Protein AF-A0A958AZB1-F1 (afdb_monomer)

Structure (mmCIF, N/CA/C/O backbone):
data_AF-A0A958AZB1-F1
#
_entry.id   AF-A0A958AZB1-F1
#
loop_
_atom_site.group_PDB
_atom_site.id
_atom_site.type_symbol
_atom_site.label_atom_id
_atom_site.label_alt_id
_atom_site.label_comp_id
_atom_site.label_asym_id
_atom_site.label_entity_id
_atom_site.label_seq_id
_atom_site.pdbx_PDB_ins_code
_atom_site.Cartn_x
_atom_site.Cartn_y
_atom_site.Cartn_z
_atom_site.occupancy
_atom_site.B_iso_or_equiv
_atom_site.auth_seq_id
_atom_site.auth_comp_id
_atom_site.auth_asym_id
_atom_site.auth_atom_id
_atom_site.pdbx_PDB_model_num
ATOM 1 N N . MET A 1 1 ? -36.512 -8.893 1.015 1.00 51.41 1 MET A N 1
ATOM 2 C CA . MET A 1 1 ? -35.127 -8.370 1.129 1.00 51.41 1 MET A CA 1
ATOM 3 C C . MET A 1 1 ? -34.171 -9.367 0.484 1.00 51.41 1 MET A C 1
ATOM 5 O O . MET A 1 1 ? -33.952 -10.432 1.042 1.00 51.41 1 MET A O 1
ATOM 9 N N . THR A 1 2 ? -33.677 -9.065 -0.714 1.00 59.00 2 THR A N 1
ATOM 10 C CA . THR A 1 2 ? -32.841 -9.941 -1.555 1.00 59.00 2 THR A CA 1
ATOM 11 C C . THR A 1 2 ? -31.419 -10.105 -1.005 1.00 59.00 2 THR A C 1
ATOM 13 O O . THR A 1 2 ? -30.861 -9.172 -0.433 1.00 59.00 2 THR A O 1
ATOM 16 N N . TYR A 1 3 ? -30.804 -11.278 -1.207 1.00 58.19 3 TYR A N 1
ATOM 17 C CA . TYR A 1 3 ? -29.422 -11.598 -0.796 1.00 58.19 3 TYR A CA 1
ATOM 18 C C . TYR A 1 3 ? -28.394 -10.527 -1.208 1.00 58.19 3 TYR A C 1
ATOM 20 O O . TYR A 1 3 ? -27.461 -10.231 -0.458 1.00 58.19 3 TYR A O 1
ATOM 28 N N . LEU A 1 4 ? -28.624 -9.886 -2.356 1.00 56.06 4 LEU A N 1
ATOM 29 C CA . LEU A 1 4 ? -27.813 -8.788 -2.876 1.00 56.06 4 LEU A CA 1
ATOM 30 C C . LEU A 1 4 ? -27.717 -7.591 -1.918 1.00 56.06 4 LEU A C 1
ATOM 32 O O . LEU A 1 4 ? -26.643 -7.013 -1.782 1.00 56.06 4 LEU A O 1
ATOM 36 N N . SER A 1 5 ? -28.792 -7.240 -1.202 1.00 57.19 5 SER A N 1
ATOM 37 C CA . SER A 1 5 ? -28.774 -6.079 -0.301 1.00 57.19 5 SER A CA 1
ATOM 38 C C . SER A 1 5 ? -27.977 -6.337 0.978 1.00 57.19 5 SER A C 1
ATOM 40 O O . SER A 1 5 ? -27.375 -5.412 1.523 1.00 57.19 5 SER A O 1
ATOM 42 N N . ARG A 1 6 ? -27.906 -7.596 1.439 1.00 57.47 6 ARG A N 1
ATOM 43 C CA . ARG A 1 6 ? -27.047 -7.998 2.566 1.00 57.47 6 ARG A CA 1
ATOM 44 C C . ARG A 1 6 ? -25.575 -8.021 2.170 1.00 57.47 6 ARG A C 1
ATOM 46 O O . ARG A 1 6 ? -24.742 -7.591 2.960 1.00 57.47 6 ARG A O 1
ATOM 53 N N . PHE A 1 7 ? -25.266 -8.481 0.958 1.00 61.78 7 PHE A N 1
ATOM 54 C CA . PHE A 1 7 ? -23.907 -8.458 0.417 1.00 61.78 7 PHE A CA 1
ATOM 55 C C . PHE A 1 7 ? -23.400 -7.019 0.250 1.00 61.78 7 PHE A C 1
ATOM 57 O O . PHE A 1 7 ? -22.346 -6.675 0.778 1.00 61.78 7 PHE A O 1
ATOM 64 N N . TRP A 1 8 ? -24.217 -6.140 -0.338 1.00 55.53 8 TRP A N 1
ATOM 65 C CA . TRP A 1 8 ? -23.916 -4.710 -0.458 1.00 55.53 8 TRP A CA 1
ATOM 66 C C . TRP A 1 8 ? -23.789 -3.997 0.892 1.00 55.53 8 TRP A C 1
ATOM 68 O O . TRP A 1 8 ? -22.903 -3.164 1.056 1.00 55.53 8 TRP A O 1
ATOM 78 N N . ARG A 1 9 ? -24.605 -4.343 1.899 1.00 57.25 9 ARG A N 1
ATOM 79 C CA . ARG A 1 9 ? -24.427 -3.821 3.269 1.00 57.25 9 ARG A CA 1
ATOM 80 C C . ARG A 1 9 ? -23.141 -4.299 3.938 1.00 57.25 9 ARG A C 1
ATOM 82 O O . ARG A 1 9 ? -22.645 -3.598 4.808 1.00 57.25 9 ARG A O 1
ATOM 89 N N . ARG A 1 10 ? -22.620 -5.468 3.557 1.00 57.34 10 ARG A N 1
ATOM 90 C CA . ARG A 1 10 ? -21.339 -5.990 4.053 1.00 57.34 10 ARG A CA 1
ATOM 91 C C . ARG A 1 10 ? -20.153 -5.280 3.403 1.00 57.34 10 ARG A C 1
ATOM 93 O O . ARG A 1 10 ? -19.171 -5.040 4.084 1.00 57.34 10 ARG A O 1
ATOM 100 N N . ILE A 1 11 ? -20.287 -4.923 2.123 1.00 54.47 11 ILE A N 1
ATOM 101 C CA . ILE A 1 11 ? -19.296 -4.132 1.378 1.00 54.47 11 ILE A CA 1
ATOM 102 C C . ILE A 1 11 ? -19.334 -2.656 1.775 1.00 54.47 11 ILE A C 1
ATOM 104 O O . ILE A 1 11 ? -18.343 -1.952 1.601 1.00 54.47 11 ILE A O 1
ATOM 108 N N . ARG A 1 12 ? -20.457 -2.177 2.327 1.00 51.78 12 ARG A N 1
ATOM 109 C CA . ARG A 1 12 ? -20.565 -0.812 2.836 1.00 51.78 12 ARG A CA 1
ATOM 110 C C . ARG A 1 12 ? -19.575 -0.622 3.984 1.00 51.78 12 ARG A C 1
ATOM 112 O O . ARG A 1 12 ? -19.786 -1.069 5.111 1.00 51.78 12 ARG A O 1
ATOM 119 N N . VAL A 1 13 ? -18.474 0.025 3.646 1.00 55.53 13 VAL A N 1
ATOM 120 C CA . VAL A 1 13 ? -17.410 0.400 4.560 1.00 55.53 13 VAL A CA 1
ATOM 121 C C . VAL A 1 13 ? -17.994 1.339 5.620 1.00 55.53 13 VAL A C 1
ATOM 123 O O . VAL A 1 13 ? -18.825 2.190 5.304 1.00 55.53 13 VAL A O 1
ATOM 126 N N . LYS A 1 14 ? -17.618 1.159 6.894 1.00 59.50 14 LYS A N 1
ATOM 127 C CA . LYS A 1 14 ? -18.010 2.102 7.956 1.00 59.50 14 LYS A CA 1
ATOM 128 C C . LYS A 1 14 ? -17.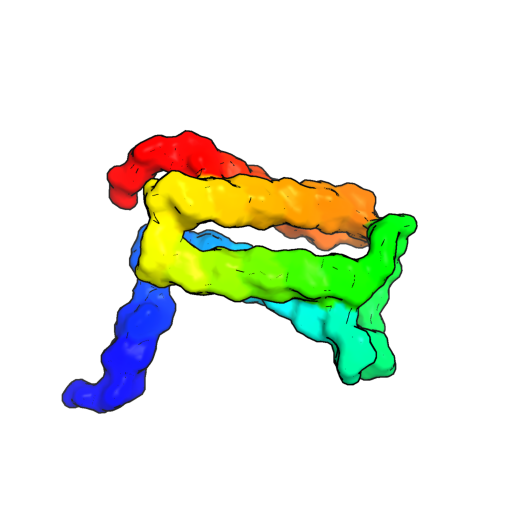495 3.501 7.603 1.00 59.50 14 LYS A C 1
ATOM 130 O O . LYS A 1 14 ? -16.400 3.612 7.051 1.00 59.50 14 LYS A O 1
ATOM 135 N N . GLU A 1 15 ? -18.250 4.545 7.944 1.00 60.16 15 GLU A N 1
ATOM 136 C CA . GLU A 1 15 ? -17.858 5.937 7.685 1.00 60.16 15 GLU A CA 1
ATOM 137 C C . GLU A 1 15 ? -16.392 6.192 8.104 1.00 60.16 15 GLU A C 1
ATOM 139 O O . GLU A 1 15 ? -15.910 5.742 9.153 1.00 60.16 15 GLU A O 1
ATOM 144 N N . GLY A 1 16 ? -15.627 6.809 7.200 1.00 64.06 16 GLY A N 1
ATOM 145 C CA . GLY A 1 16 ? -14.195 7.080 7.370 1.00 64.06 16 GLY A CA 1
ATOM 146 C C . GLY A 1 16 ? -13.229 5.931 7.043 1.00 64.06 16 GLY A C 1
ATOM 147 O O . GLY A 1 16 ? -12.024 6.137 7.124 1.00 64.06 16 GLY A O 1
ATOM 148 N N . ALA A 1 17 ? -13.690 4.726 6.681 1.00 74.56 17 ALA A N 1
ATOM 149 C CA . ALA A 1 17 ? -12.804 3.660 6.176 1.00 74.56 17 ALA A CA 1
ATOM 150 C C . ALA A 1 17 ? -12.711 3.629 4.631 1.00 74.56 17 ALA A C 1
ATOM 152 O O . ALA A 1 17 ? -11.944 2.850 4.063 1.00 74.56 17 ALA A O 1
ATOM 153 N N . GLU A 1 18 ? -13.433 4.522 3.948 1.00 81.12 18 GLU A N 1
ATOM 154 C CA . GLU A 1 18 ? -13.383 4.718 2.492 1.00 81.12 18 GLU A CA 1
ATOM 155 C C . GLU A 1 18 ? -11.964 5.030 2.003 1.00 81.12 18 GLU A C 1
ATOM 157 O O . GLU A 1 18 ? -11.543 4.498 0.979 1.00 81.12 18 GLU A O 1
ATOM 162 N N . LEU A 1 19 ? -11.192 5.795 2.786 1.00 82.62 19 LEU A N 1
ATOM 163 C CA . LEU A 1 19 ? -9.789 6.092 2.495 1.00 82.62 19 LEU A CA 1
ATOM 164 C C . LEU A 1 19 ? -8.935 4.815 2.432 1.00 82.62 19 LEU A C 1
ATOM 166 O O . LEU A 1 19 ? -8.159 4.647 1.495 1.00 82.62 19 LEU A O 1
ATOM 170 N N . ARG A 1 20 ? -9.107 3.881 3.379 1.00 84.94 20 ARG A N 1
ATOM 171 C CA . ARG A 1 20 ? -8.389 2.595 3.352 1.00 84.94 20 ARG A CA 1
ATOM 172 C C . ARG A 1 20 ? -8.813 1.722 2.195 1.00 84.94 20 ARG A C 1
ATOM 174 O O . ARG A 1 20 ? -7.975 1.032 1.630 1.00 84.94 20 ARG A O 1
ATOM 181 N N . LEU A 1 21 ? -10.102 1.718 1.866 1.00 86.25 21 LEU A N 1
ATOM 182 C CA . LEU A 1 21 ? -10.586 0.962 0.719 1.00 86.25 21 LEU A CA 1
ATOM 183 C C . LEU A 1 21 ? -9.998 1.528 -0.581 1.00 86.25 21 LEU A C 1
ATOM 185 O O . LEU A 1 21 ? -9.500 0.762 -1.400 1.00 86.25 21 LEU A O 1
ATOM 189 N N . LEU A 1 22 ? -9.983 2.853 -0.739 1.00 88.31 22 LEU A N 1
ATOM 190 C CA . LEU A 1 22 ? -9.367 3.515 -1.885 1.00 88.31 22 LEU A CA 1
ATOM 191 C C . LEU A 1 22 ? -7.861 3.231 -1.957 1.00 88.31 22 LEU A C 1
ATOM 193 O O . LEU A 1 22 ? -7.374 2.810 -3.003 1.00 88.31 22 LEU A O 1
ATOM 197 N N . ALA A 1 23 ? -7.141 3.387 -0.843 1.00 87.56 23 ALA A N 1
ATOM 198 C CA . ALA A 1 23 ? -5.713 3.090 -0.760 1.00 87.56 23 ALA A CA 1
ATOM 199 C C . ALA A 1 23 ? -5.420 1.619 -1.092 1.00 87.56 23 ALA A C 1
ATOM 201 O O . ALA A 1 23 ? -4.524 1.342 -1.884 1.00 87.56 23 ALA A O 1
ATOM 202 N N . ALA A 1 24 ? -6.214 0.678 -0.570 1.00 89.62 24 ALA A N 1
ATOM 203 C CA . ALA A 1 24 ? -6.096 -0.744 -0.883 1.00 89.62 24 ALA A CA 1
ATOM 204 C C . ALA A 1 24 ? -6.333 -1.028 -2.372 1.00 89.62 24 ALA A C 1
ATOM 206 O O . ALA A 1 24 ? -5.563 -1.764 -2.985 1.00 89.62 24 ALA A O 1
ATOM 207 N N . MET A 1 25 ? -7.368 -0.433 -2.974 1.00 89.38 25 MET A N 1
ATOM 208 C CA . MET A 1 25 ? -7.650 -0.600 -4.404 1.00 89.38 25 MET A CA 1
ATOM 209 C C . MET A 1 25 ? -6.529 -0.041 -5.274 1.00 89.38 25 MET A C 1
ATOM 211 O O . MET A 1 25 ? -6.157 -0.679 -6.254 1.00 89.38 25 MET A O 1
ATOM 215 N N . ILE A 1 26 ? -5.962 1.107 -4.905 1.00 89.00 26 ILE A N 1
ATOM 216 C CA . ILE A 1 26 ? -4.821 1.689 -5.615 1.00 89.00 26 ILE A CA 1
ATOM 217 C C . ILE A 1 26 ? -3.588 0.816 -5.438 1.00 89.00 26 ILE A C 1
ATOM 219 O O . ILE A 1 26 ? -2.893 0.537 -6.406 1.00 89.00 26 ILE A O 1
ATOM 223 N N . MET A 1 27 ? -3.337 0.303 -4.236 1.00 89.62 27 MET A N 1
ATOM 224 C CA . MET A 1 27 ? -2.220 -0.608 -4.035 1.00 89.62 27 MET A CA 1
ATOM 225 C C . MET A 1 27 ? -2.349 -1.870 -4.893 1.00 89.62 27 MET A C 1
ATOM 227 O O . MET A 1 27 ? -1.383 -2.297 -5.522 1.00 89.62 27 MET A O 1
ATOM 231 N N . LEU A 1 28 ? -3.553 -2.430 -4.991 1.00 89.19 28 LEU A N 1
ATOM 232 C CA . LEU A 1 28 ? -3.825 -3.579 -5.849 1.00 89.19 28 LEU A CA 1
ATOM 233 C C . LEU A 1 28 ? -3.719 -3.222 -7.337 1.00 89.19 28 LEU A C 1
ATOM 235 O O . LEU A 1 28 ? -3.128 -3.992 -8.086 1.00 89.19 28 LEU A O 1
ATOM 239 N N . SER A 1 29 ? -4.206 -2.061 -7.779 1.00 85.94 29 SER A N 1
ATOM 240 C CA . SER A 1 29 ? -4.079 -1.636 -9.183 1.00 85.94 29 SER A CA 1
ATOM 241 C C . SER A 1 29 ? -2.631 -1.345 -9.584 1.00 85.94 29 SER A C 1
ATOM 243 O O . SER A 1 29 ? -2.266 -1.499 -10.743 1.00 85.94 29 SER A O 1
ATOM 245 N N . VAL A 1 30 ? -1.793 -0.976 -8.620 1.00 83.88 30 VAL A N 1
ATOM 246 C CA . VAL A 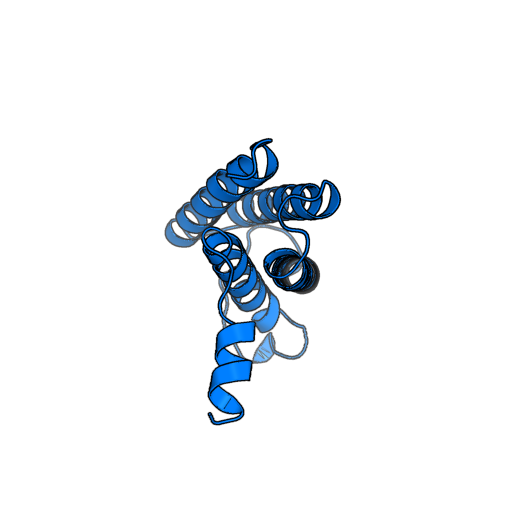1 30 ? -0.354 -0.739 -8.769 1.00 83.88 30 VAL A CA 1
ATOM 247 C C . VAL A 1 30 ? 0.432 -2.060 -8.721 1.00 83.88 30 VAL A C 1
ATOM 249 O O . VAL A 1 30 ? 1.430 -2.213 -9.429 1.00 83.88 30 VAL A O 1
ATOM 252 N N . GLY A 1 31 ? 0.004 -3.023 -7.903 1.00 83.81 31 GLY A N 1
ATOM 253 C CA . GLY A 1 31 ? 0.690 -4.300 -7.705 1.00 83.81 31 GLY A CA 1
ATOM 254 C C . GLY A 1 31 ? 0.320 -5.388 -8.718 1.00 83.81 31 GLY A C 1
ATOM 255 O O . GLY A 1 31 ? 1.208 -6.057 -9.239 1.00 83.81 31 GLY A O 1
ATOM 256 N N . VAL A 1 32 ? -0.968 -5.553 -9.039 1.00 85.38 32 VAL A N 1
ATOM 257 C CA . VAL A 1 32 ? -1.477 -6.627 -9.917 1.00 85.38 32 VAL A CA 1
ATOM 258 C C . VAL A 1 32 ? -0.842 -6.606 -11.312 1.00 85.38 32 VAL A C 1
ATOM 260 O O . VAL A 1 32 ? -0.366 -7.657 -11.739 1.00 85.38 32 VAL A O 1
ATOM 263 N N . PRO A 1 33 ? -0.737 -5.463 -12.017 1.00 79.94 33 PRO A N 1
ATOM 264 C CA . PRO A 1 33 ? -0.121 -5.436 -13.345 1.00 79.94 33 PRO A CA 1
ATOM 265 C C . PRO A 1 33 ? 1.363 -5.814 -13.335 1.00 79.94 33 PRO A C 1
ATOM 267 O O . PRO A 1 33 ? 1.885 -6.265 -14.345 1.00 79.94 33 PRO A O 1
ATOM 270 N N . ARG A 1 34 ? 2.044 -5.653 -12.193 1.00 78.06 34 ARG A N 1
ATOM 271 C CA . ARG A 1 34 ? 3.477 -5.942 -12.039 1.00 78.06 34 ARG A CA 1
ATOM 272 C C . ARG A 1 34 ? 3.768 -7.396 -11.654 1.00 78.06 34 ARG A C 1
ATOM 274 O O . ARG A 1 34 ? 4.930 -7.751 -11.452 1.00 78.06 34 ARG A O 1
ATOM 281 N N . LEU A 1 35 ? 2.737 -8.238 -11.534 1.00 81.00 35 LEU A N 1
ATOM 282 C CA . LEU A 1 35 ? 2.907 -9.673 -11.318 1.00 81.00 35 LEU A CA 1
ATOM 283 C C . LEU A 1 35 ? 3.604 -10.326 -12.518 1.00 81.00 35 LEU A C 1
ATOM 285 O O . LEU A 1 35 ? 3.303 -9.974 -13.660 1.00 81.00 35 LEU A O 1
ATOM 289 N N . PRO A 1 36 ? 4.452 -11.346 -12.289 1.00 73.62 36 PRO A N 1
ATOM 290 C CA . PRO A 1 36 ? 5.239 -11.984 -13.347 1.00 73.62 36 PRO A CA 1
ATOM 291 C C . PRO A 1 36 ? 4.381 -12.598 -14.464 1.00 73.62 36 PRO A C 1
ATOM 293 O O . PRO A 1 36 ? 4.851 -12.736 -15.581 1.00 73.62 36 PRO A O 1
ATOM 296 N N . PHE A 1 37 ? 3.112 -12.915 -14.205 1.00 73.44 37 PHE A N 1
ATOM 297 C CA . PHE A 1 37 ? 2.201 -13.487 -15.205 1.00 73.44 37 PHE A CA 1
ATOM 298 C C . PHE A 1 37 ? 1.496 -12.442 -16.086 1.00 73.44 37 PHE A C 1
ATOM 300 O O . PHE A 1 37 ? 0.939 -12.795 -17.118 1.00 73.44 37 PHE A O 1
ATOM 307 N N . ILE A 1 38 ? 1.467 -11.173 -15.6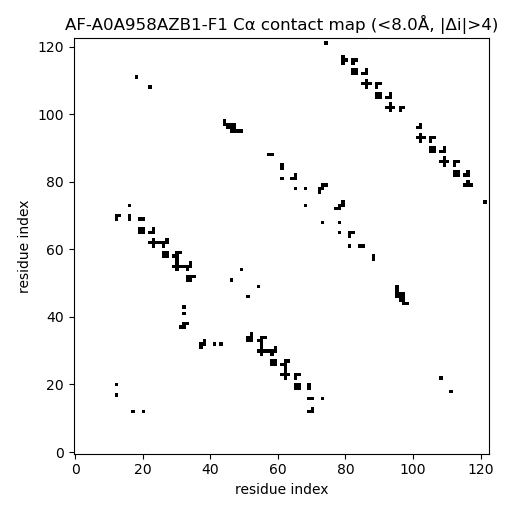59 1.00 69.06 38 ILE A N 1
ATOM 308 C CA . ILE A 1 38 ? 0.715 -10.081 -16.310 1.00 69.06 38 ILE A CA 1
ATOM 309 C C . ILE A 1 38 ? 1.674 -9.043 -16.905 1.00 69.06 38 ILE A C 1
ATOM 311 O O . ILE A 1 38 ? 1.303 -8.309 -17.824 1.00 69.06 38 ILE A O 1
ATOM 315 N N . HIS A 1 39 ? 2.924 -9.025 -16.434 1.00 64.25 39 HIS A N 1
ATOM 316 C CA . HIS A 1 39 ? 3.904 -8.007 -16.784 1.00 64.25 39 HIS A CA 1
ATOM 317 C C . HIS A 1 39 ? 4.232 -7.935 -18.289 1.00 64.25 39 HIS A C 1
ATOM 319 O O . HIS A 1 39 ? 4.567 -6.868 -18.789 1.00 64.25 39 HIS A O 1
ATOM 325 N N . ASP A 1 40 ? 4.060 -9.034 -19.025 1.00 63.59 40 ASP A N 1
ATOM 326 C CA . ASP A 1 40 ? 4.288 -9.082 -20.474 1.00 63.59 40 ASP A CA 1
ATOM 327 C C . ASP A 1 40 ? 3.130 -8.477 -21.289 1.00 63.59 40 ASP A C 1
ATOM 329 O O . ASP A 1 40 ? 3.279 -8.183 -22.473 1.00 63.59 40 ASP A O 1
ATOM 333 N N . THR A 1 41 ? 1.959 -8.289 -20.670 1.00 64.62 41 THR A N 1
ATOM 334 C CA . THR A 1 41 ? 0.720 -7.890 -21.366 1.00 64.62 41 THR A CA 1
ATOM 335 C C . THR A 1 41 ? 0.331 -6.428 -21.162 1.00 64.62 41 THR A C 1
ATOM 337 O O . THR A 1 41 ? -0.473 -5.897 -21.927 1.00 64.62 41 THR A O 1
ATOM 340 N N . VAL A 1 42 ? 0.893 -5.754 -20.154 1.00 66.75 42 VAL A N 1
ATOM 341 C CA . VAL A 1 42 ? 0.543 -4.372 -19.802 1.00 66.75 42 VAL A CA 1
ATOM 342 C C . VAL A 1 42 ? 1.812 -3.528 -19.759 1.00 66.75 42 VAL A C 1
ATOM 344 O O . VAL A 1 42 ? 2.758 -3.867 -19.065 1.00 66.75 42 VAL A O 1
ATOM 347 N N . LEU A 1 43 ? 1.842 -2.405 -20.480 1.00 63.06 43 LEU A N 1
ATOM 348 C CA . LEU A 1 43 ? 2.930 -1.429 -20.370 1.00 63.06 43 LEU A CA 1
ATOM 349 C C . LEU A 1 43 ? 2.736 -0.572 -19.113 1.00 63.06 43 LEU A C 1
ATOM 351 O O . LEU A 1 43 ? 1.699 0.070 -18.947 1.00 63.06 43 LEU A O 1
ATOM 355 N N . PHE A 1 44 ? 3.744 -0.519 -18.244 1.00 66.44 44 PHE A N 1
ATOM 356 C CA . PHE A 1 44 ? 3.751 0.325 -17.044 1.00 66.44 44 PHE A CA 1
ATOM 357 C C . PHE A 1 44 ? 4.975 1.235 -17.009 1.00 66.44 44 PHE A C 1
ATOM 359 O O . PHE A 1 44 ? 6.014 0.952 -17.607 1.00 66.44 44 PHE A O 1
ATOM 366 N N . SER A 1 45 ? 4.833 2.354 -16.297 1.00 67.88 45 SER A N 1
ATOM 367 C CA . SER A 1 45 ? 5.893 3.346 -16.162 1.00 67.88 45 SER A CA 1
ATOM 368 C C . SER A 1 45 ? 7.151 2.731 -15.552 1.00 67.88 45 SER A C 1
ATOM 370 O O . SER A 1 45 ? 7.101 2.032 -14.534 1.00 67.88 45 SER A O 1
ATOM 372 N N . ALA A 1 46 ? 8.292 3.027 -16.175 1.00 67.19 46 ALA A N 1
ATOM 373 C CA . ALA A 1 46 ? 9.589 2.634 -15.654 1.00 67.19 46 ALA A CA 1
ATOM 374 C C . ALA A 1 46 ? 9.805 3.272 -14.273 1.00 67.19 46 ALA A C 1
ATOM 376 O O . ALA A 1 46 ? 9.665 4.489 -14.101 1.00 67.19 46 ALA A O 1
ATOM 377 N N . GLN A 1 47 ? 10.135 2.436 -13.290 1.00 73.31 47 GLN A N 1
ATOM 378 C CA . GLN A 1 47 ? 10.560 2.871 -11.963 1.00 73.31 47 GLN A CA 1
ATOM 379 C C . GLN A 1 47 ? 12.060 3.158 -11.983 1.00 73.31 47 GLN A C 1
ATOM 381 O O . GLN A 1 47 ? 12.817 2.474 -12.669 1.00 73.31 47 GLN A O 1
ATOM 386 N N . LYS A 1 48 ? 12.498 4.158 -11.211 1.00 75.19 48 LYS A N 1
ATOM 387 C CA . LYS A 1 48 ? 13.922 4.519 -11.129 1.00 75.19 48 LYS A CA 1
ATOM 388 C C . LYS A 1 48 ? 14.770 3.403 -10.511 1.00 75.19 48 LYS A C 1
ATOM 390 O O . LYS A 1 48 ? 15.907 3.214 -10.924 1.00 75.19 48 LYS A O 1
ATOM 395 N N . PHE A 1 49 ? 14.222 2.679 -9.529 1.00 77.69 49 PHE A N 1
ATOM 396 C CA . PHE A 1 49 ? 14.930 1.646 -8.767 1.00 77.69 49 PHE A CA 1
ATOM 397 C C . PHE A 1 49 ? 13.979 0.531 -8.289 1.00 77.69 49 PHE A C 1
ATOM 399 O O . PHE A 1 49 ? 12.784 0.759 -8.081 1.00 77.69 49 PHE A O 1
ATOM 406 N N . GLY A 1 50 ? 14.534 -0.663 -8.052 1.00 71.94 50 GLY A N 1
ATOM 407 C CA . GLY A 1 50 ? 13.814 -1.847 -7.566 1.00 71.94 50 GLY A CA 1
ATOM 408 C C . GLY A 1 50 ? 13.251 -2.729 -8.685 1.00 71.94 50 GLY A C 1
ATOM 409 O O . GLY A 1 50 ? 12.866 -2.247 -9.746 1.00 71.94 50 GLY A O 1
ATOM 410 N N . GLN A 1 51 ? 13.214 -4.045 -8.453 1.00 81.00 51 GLN A N 1
ATOM 411 C CA . GLN A 1 51 ? 12.629 -4.980 -9.415 1.00 81.00 51 GLN A CA 1
ATOM 412 C C . GLN A 1 51 ? 11.094 -4.842 -9.420 1.00 81.00 51 GLN A C 1
ATOM 414 O O . GLN A 1 51 ? 10.493 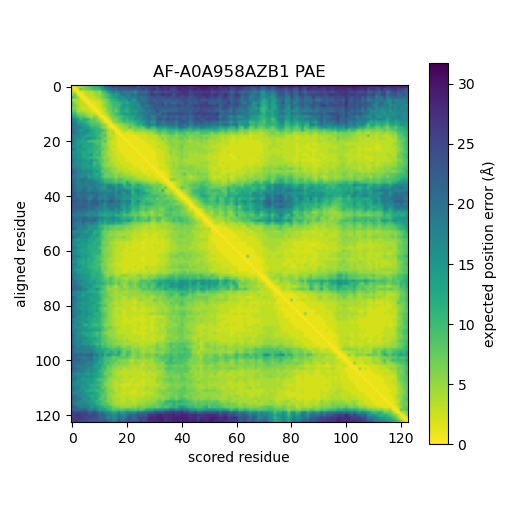-4.858 -8.341 1.00 81.00 51 GLN A O 1
ATOM 419 N N . PRO A 1 52 ? 10.431 -4.777 -10.592 1.00 78.81 52 PRO A N 1
ATOM 420 C CA . PRO A 1 52 ? 8.973 -4.621 -10.682 1.00 78.81 52 PRO A CA 1
ATOM 421 C C . PRO A 1 52 ? 8.193 -5.680 -9.892 1.00 78.81 52 PRO A C 1
ATOM 423 O O . PRO A 1 52 ? 7.180 -5.379 -9.264 1.00 78.81 52 PRO A O 1
ATOM 426 N N . GLN A 1 53 ? 8.712 -6.908 -9.863 1.00 83.12 53 GLN A N 1
ATOM 427 C CA . GLN A 1 53 ? 8.112 -8.042 -9.159 1.00 83.12 53 GLN A CA 1
ATOM 428 C C . GLN A 1 53 ? 8.103 -7.836 -7.637 1.00 83.12 53 GLN A C 1
ATOM 430 O O . GLN A 1 53 ? 7.113 -8.140 -6.979 1.00 83.12 53 GLN A O 1
ATOM 435 N N . ALA A 1 54 ? 9.172 -7.265 -7.070 1.00 83.94 54 ALA A N 1
ATOM 436 C CA . ALA A 1 54 ? 9.236 -6.969 -5.640 1.00 83.94 54 ALA A CA 1
ATOM 437 C C . ALA A 1 54 ? 8.160 -5.948 -5.242 1.00 83.94 54 ALA A C 1
ATOM 439 O O . ALA A 1 54 ? 7.451 -6.138 -4.253 1.00 83.94 54 ALA A O 1
ATOM 440 N N . TRP A 1 55 ? 7.975 -4.911 -6.065 1.00 83.12 55 TRP A N 1
ATOM 441 C CA . TRP A 1 55 ? 6.898 -3.941 -5.883 1.00 83.12 55 TRP A CA 1
ATOM 442 C C . TRP A 1 55 ? 5.517 -4.587 -5.983 1.00 83.12 55 TRP A C 1
ATOM 444 O O . TRP A 1 55 ? 4.649 -4.260 -5.177 1.00 83.12 55 TRP A O 1
ATOM 454 N N . ALA A 1 56 ? 5.323 -5.532 -6.909 1.00 85.75 56 ALA A N 1
ATOM 455 C CA . ALA A 1 56 ? 4.072 -6.273 -7.051 1.00 85.75 56 ALA A CA 1
ATOM 456 C C . ALA A 1 56 ? 3.683 -6.985 -5.751 1.00 85.75 56 ALA A C 1
ATOM 458 O O . ALA A 1 56 ? 2.589 -6.771 -5.228 1.00 85.75 56 ALA A O 1
ATOM 459 N N . TYR A 1 57 ? 4.594 -7.786 -5.192 1.00 88.31 57 TYR A N 1
ATOM 460 C CA . TYR A 1 57 ? 4.315 -8.564 -3.986 1.00 88.31 57 TYR A CA 1
ATOM 461 C C . TYR A 1 57 ? 4.047 -7.681 -2.768 1.00 88.31 57 TYR A C 1
ATOM 463 O O . TYR A 1 57 ? 3.084 -7.928 -2.043 1.00 88.31 57 TYR A O 1
ATOM 471 N N . VAL A 1 58 ? 4.851 -6.631 -2.564 1.00 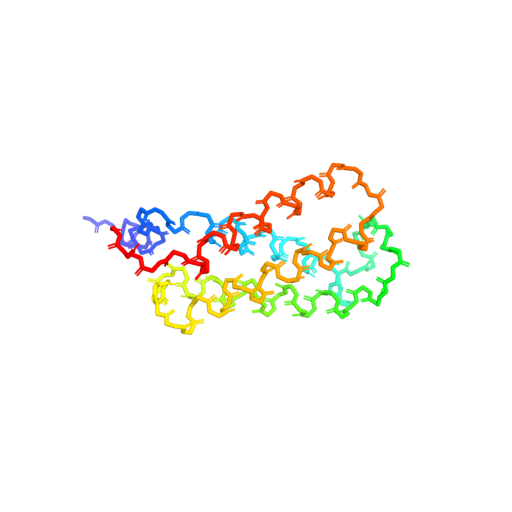89.56 58 VAL A N 1
ATOM 472 C CA . VAL A 1 58 ? 4.686 -5.712 -1.426 1.00 89.56 58 VAL A CA 1
ATOM 473 C C . VAL A 1 58 ? 3.338 -4.997 -1.497 1.00 89.56 58 VAL A C 1
ATOM 475 O O . VAL A 1 58 ? 2.594 -4.983 -0.516 1.00 89.56 58 VAL A O 1
ATOM 478 N N . PHE A 1 59 ? 2.990 -4.450 -2.662 1.00 89.31 59 PHE A N 1
ATOM 479 C CA . PHE A 1 59 ? 1.748 -3.703 -2.840 1.00 89.31 59 PHE A CA 1
ATOM 480 C C . PHE A 1 59 ? 0.508 -4.599 -2.798 1.00 89.31 59 PHE A C 1
ATOM 482 O O . PHE A 1 59 ? -0.508 -4.199 -2.235 1.00 89.31 59 PHE A O 1
ATOM 489 N N . ILE A 1 60 ? 0.584 -5.831 -3.308 1.00 90.81 60 ILE A N 1
ATOM 490 C CA . ILE A 1 60 ? -0.518 -6.791 -3.186 1.00 90.81 60 ILE A CA 1
ATOM 491 C C . ILE A 1 60 ? -0.711 -7.213 -1.729 1.00 90.81 60 ILE A C 1
ATOM 493 O O . ILE A 1 60 ? -1.836 -7.183 -1.232 1.00 90.81 60 ILE A O 1
ATOM 497 N N . ALA A 1 61 ? 0.366 -7.576 -1.027 1.00 91.31 61 ALA A N 1
ATOM 498 C CA . ALA A 1 61 ? 0.283 -8.011 0.364 1.00 91.31 61 ALA A CA 1
ATOM 499 C C . ALA A 1 61 ? -0.285 -6.907 1.269 1.00 91.31 61 ALA A C 1
ATOM 501 O O . ALA A 1 61 ? -1.218 -7.155 2.038 1.00 91.31 61 ALA A O 1
ATOM 502 N N . LEU A 1 62 ? 0.223 -5.676 1.141 1.00 90.94 62 LEU A N 1
ATOM 503 C CA . LEU A 1 62 ? -0.274 -4.531 1.905 1.00 90.94 62 LEU A CA 1
ATOM 504 C C . LEU A 1 62 ? -1.685 -4.120 1.486 1.00 90.94 62 LEU A C 1
ATOM 506 O O . LEU A 1 62 ? -2.510 -3.862 2.358 1.00 90.94 62 LEU A O 1
ATOM 510 N N . GLY A 1 63 ? -2.006 -4.144 0.190 1.00 89.19 63 GLY A N 1
ATOM 511 C CA . GLY A 1 63 ? -3.352 -3.869 -0.310 1.00 89.19 63 GLY A CA 1
ATOM 512 C C . GLY A 1 63 ? -4.391 -4.840 0.256 1.00 89.19 63 GLY A C 1
ATOM 513 O O . GLY A 1 63 ? -5.440 -4.413 0.737 1.00 89.19 63 GLY A O 1
ATOM 514 N N . LEU A 1 64 ? -4.082 -6.141 0.300 1.00 89.50 64 LEU A N 1
ATOM 515 C CA . LEU A 1 64 ? -4.950 -7.151 0.916 1.00 89.50 64 LEU A CA 1
ATOM 516 C C . LEU A 1 64 ? -5.082 -6.951 2.431 1.00 89.50 64 LEU A C 1
ATOM 518 O O . LEU A 1 64 ? -6.193 -6.994 2.961 1.00 89.50 64 LEU A O 1
ATOM 522 N N . LEU A 1 65 ? -3.980 -6.679 3.136 1.00 88.50 65 LEU A N 1
ATOM 523 C CA . LEU A 1 65 ? -4.003 -6.386 4.574 1.00 88.50 65 LEU A CA 1
ATOM 524 C C . LEU A 1 65 ? -4.810 -5.119 4.895 1.00 88.50 65 LEU A C 1
ATOM 526 O O . LEU A 1 65 ? -5.572 -5.095 5.867 1.00 88.50 65 LEU A O 1
ATOM 530 N N . MET A 1 66 ? -4.701 -4.075 4.073 1.00 86.94 66 MET A N 1
ATOM 531 C CA . MET A 1 66 ? -5.529 -2.877 4.188 1.00 86.94 66 MET A CA 1
ATOM 532 C C . MET A 1 66 ? -7.001 -3.188 3.948 1.00 86.94 66 MET A C 1
ATOM 534 O O . MET A 1 66 ? -7.840 -2.733 4.721 1.00 86.94 66 MET A O 1
ATOM 538 N N . LEU A 1 67 ? -7.323 -4.001 2.939 1.00 87.44 67 LEU A N 1
ATOM 539 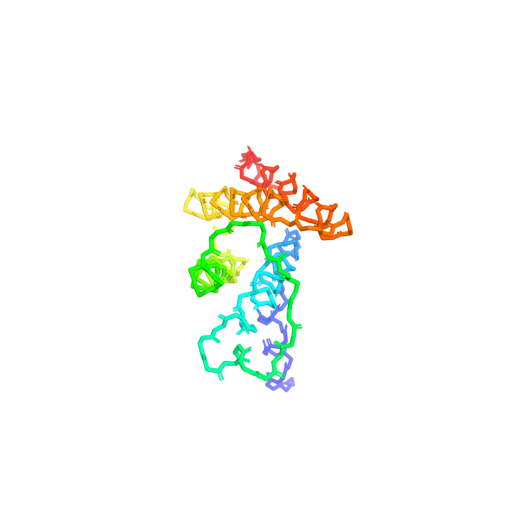C CA . LEU A 1 67 ? -8.698 -4.411 2.657 1.00 87.44 67 LEU A CA 1
ATOM 540 C C . LEU A 1 67 ? -9.314 -5.163 3.850 1.00 87.44 67 LEU A C 1
ATOM 542 O O . LEU A 1 67 ? -10.436 -4.869 4.262 1.00 87.44 67 LEU A O 1
ATOM 546 N N . ILE A 1 68 ? -8.552 -6.083 4.452 1.00 85.19 68 ILE A N 1
ATOM 547 C CA . ILE A 1 68 ? -8.971 -6.851 5.633 1.00 85.19 68 ILE A CA 1
ATOM 548 C C . ILE A 1 68 ? -9.186 -5.917 6.832 1.00 85.19 68 ILE A C 1
ATOM 550 O O . ILE A 1 68 ? -10.235 -5.956 7.483 1.00 85.19 68 ILE A O 1
ATOM 554 N N . THR A 1 69 ? -8.217 -5.042 7.115 1.00 83.19 69 THR A N 1
ATOM 555 C CA . THR A 1 69 ? -8.281 -4.141 8.279 1.00 83.19 69 THR A CA 1
ATOM 556 C C . THR A 1 69 ? -9.279 -2.996 8.122 1.00 83.19 69 THR A C 1
ATOM 558 O O . THR A 1 69 ? -9.768 -2.470 9.122 1.00 83.19 69 THR A O 1
ATOM 561 N N . CYS A 1 70 ? -9.631 -2.638 6.886 1.00 80.19 70 CYS A N 1
ATOM 562 C CA . CYS A 1 70 ? -10.674 -1.671 6.557 1.00 80.19 70 CYS A CA 1
ATOM 563 C C . CYS A 1 70 ? -12.045 -2.115 7.094 1.00 80.19 70 CYS A C 1
ATOM 565 O O . CYS A 1 70 ? -12.798 -1.305 7.635 1.00 80.19 70 CYS A O 1
ATOM 567 N N . TRP A 1 71 ? -12.349 -3.415 7.026 1.00 72.69 71 TRP A N 1
ATOM 568 C CA . TRP A 1 71 ? -13.642 -3.959 7.454 1.00 72.69 71 TRP A CA 1
ATOM 569 C C . TRP A 1 71 ? -13.683 -4.270 8.951 1.00 72.69 71 TRP A C 1
ATOM 571 O O . TRP A 1 71 ? -14.723 -4.118 9.599 1.00 72.69 71 TRP A O 1
ATOM 581 N N . ARG A 1 72 ? -12.558 -4.716 9.522 1.00 69.62 72 ARG A N 1
ATOM 582 C CA . ARG A 1 72 ? -12.466 -5.090 10.936 1.00 69.62 72 ARG A CA 1
ATOM 583 C C . ARG A 1 72 ? -11.079 -4.752 11.473 1.00 69.62 72 ARG A C 1
ATOM 585 O O . ARG A 1 72 ? -10.079 -5.254 10.982 1.00 69.62 72 ARG A O 1
ATOM 592 N N . GLY A 1 73 ? -11.023 -3.917 12.508 1.00 71.81 73 GLY A N 1
ATOM 593 C CA . GLY A 1 73 ? -9.766 -3.604 13.191 1.00 71.81 73 GLY A CA 1
ATOM 594 C C . GLY A 1 73 ? -9.043 -2.342 12.716 1.00 71.81 73 GLY A C 1
ATOM 595 O O . GLY A 1 73 ? -7.889 -2.160 13.091 1.00 71.81 73 GLY A O 1
ATOM 596 N N . ARG A 1 74 ? -9.704 -1.438 11.976 1.00 74.12 74 ARG A N 1
ATOM 597 C CA . ARG A 1 74 ? -9.138 -0.148 11.531 1.00 74.12 74 ARG A CA 1
ATOM 598 C C . ARG A 1 74 ? -8.378 0.604 12.634 1.00 74.12 74 ARG A C 1
ATOM 600 O O . ARG A 1 74 ? -7.227 0.980 12.440 1.00 74.12 74 ARG A O 1
ATOM 607 N N . LEU A 1 75 ? -9.012 0.760 13.797 1.00 74.38 75 LEU A N 1
ATOM 608 C CA . LEU A 1 75 ? -8.484 1.506 14.950 1.00 74.38 75 LEU A CA 1
ATOM 609 C C . LEU A 1 75 ? -7.639 0.656 15.915 1.00 74.38 75 LEU A C 1
ATOM 611 O O . LEU A 1 75 ? -7.143 1.166 16.916 1.00 74.38 75 LEU A O 1
ATOM 615 N N . THR A 1 76 ? -7.473 -0.641 15.644 1.00 82.38 76 THR A N 1
ATOM 616 C CA . THR A 1 76 ? -6.614 -1.499 16.476 1.00 82.38 76 THR A CA 1
ATOM 617 C C . THR A 1 76 ? -5.145 -1.137 16.259 1.00 82.38 76 THR A C 1
ATOM 619 O O . THR A 1 76 ? -4.800 -0.674 15.169 1.00 82.38 76 THR A O 1
ATOM 622 N N . PRO A 1 77 ? -4.252 -1.379 17.239 1.00 8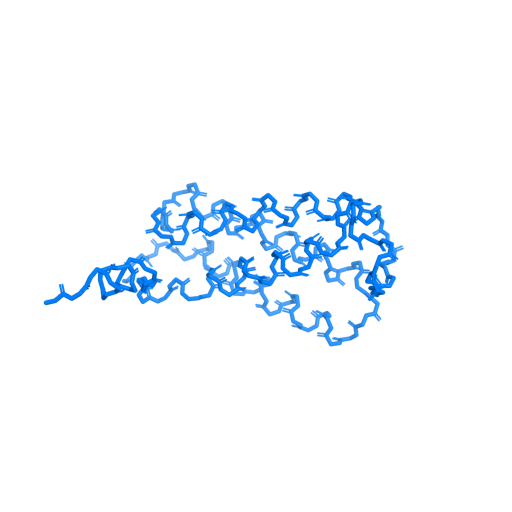1.62 77 PRO A N 1
ATOM 623 C CA . PRO A 1 77 ? -2.819 -1.140 17.061 1.00 81.62 77 PRO A CA 1
ATOM 624 C C . PRO A 1 77 ? -2.282 -1.830 15.801 1.00 81.62 77 PRO A C 1
ATOM 626 O O . PRO A 1 77 ? -1.587 -1.201 15.013 1.00 81.62 77 PRO A O 1
ATOM 629 N N . PHE A 1 78 ? -2.721 -3.065 15.534 1.00 83.06 78 PHE A N 1
ATOM 630 C CA . PHE A 1 78 ? -2.362 -3.804 14.323 1.00 83.06 78 PHE A CA 1
ATOM 631 C C . PHE A 1 78 ? -2.818 -3.103 13.033 1.00 83.06 78 PHE A C 1
ATOM 633 O O . PHE A 1 78 ? -2.035 -2.920 12.100 1.00 83.06 78 PHE A O 1
ATOM 640 N N . GLY A 1 79 ? -4.073 -2.648 12.988 1.00 83.50 79 GLY A N 1
ATOM 641 C CA . GLY A 1 79 ? -4.603 -1.900 11.848 1.00 83.50 79 GLY A CA 1
ATOM 642 C C . GLY A 1 79 ? -3.884 -0.572 11.608 1.00 83.50 79 GLY A C 1
ATOM 643 O O . GLY A 1 79 ? -3.773 -0.155 10.457 1.00 83.50 79 GLY A O 1
ATOM 644 N N . ARG A 1 80 ? -3.381 0.074 12.664 1.00 83.50 80 ARG A N 1
ATOM 645 C CA . ARG A 1 80 ? -2.611 1.326 12.586 1.00 83.50 80 ARG A CA 1
ATOM 646 C C . ARG A 1 80 ? -1.182 1.083 12.113 1.00 83.50 80 ARG A C 1
ATOM 648 O O . ARG A 1 80 ? -0.688 1.841 11.284 1.00 83.50 80 ARG A O 1
ATOM 655 N N . THR A 1 81 ? -0.552 -0.010 12.545 1.00 87.44 81 THR A N 1
ATOM 656 C CA . THR A 1 81 ? 0.745 -0.441 12.006 1.00 87.44 81 THR A CA 1
ATOM 657 C C . THR A 1 81 ? 0.655 -0.711 10.508 1.00 87.44 81 THR A C 1
ATOM 659 O O . THR A 1 81 ? 1.516 -0.259 9.762 1.00 87.44 81 THR A O 1
ATOM 662 N N . ILE A 1 82 ? -0.410 -1.373 10.043 1.00 88.88 82 ILE A N 1
ATOM 663 C CA . ILE A 1 82 ? -0.621 -1.617 8.608 1.00 88.88 82 ILE A CA 1
ATOM 664 C C . ILE A 1 82 ? -0.793 -0.305 7.836 1.00 88.88 82 ILE A C 1
ATOM 666 O O . ILE A 1 82 ? -0.213 -0.166 6.760 1.00 88.88 82 ILE A O 1
ATOM 670 N N . ALA A 1 83 ? -1.527 0.673 8.377 1.00 86.75 83 ALA A N 1
ATOM 671 C CA . ALA A 1 83 ? -1.632 2.001 7.766 1.00 86.75 83 ALA A CA 1
ATOM 672 C C . ALA A 1 83 ? -0.264 2.702 7.677 1.00 86.75 83 ALA A C 1
ATOM 674 O O . ALA A 1 83 ? 0.086 3.222 6.619 1.00 86.75 83 ALA A O 1
ATOM 675 N N . GLY A 1 84 ? 0.546 2.634 8.738 1.00 88.00 84 GLY A N 1
ATOM 676 C CA . GLY A 1 84 ? 1.907 3.177 8.750 1.00 88.00 84 GLY A CA 1
ATOM 677 C C . GLY A 1 84 ? 2.844 2.496 7.746 1.00 88.00 84 GLY A C 1
ATOM 678 O O . GLY A 1 84 ? 3.526 3.177 6.986 1.00 88.00 84 GLY A O 1
ATOM 679 N N . LEU A 1 85 ? 2.838 1.160 7.676 1.00 90.81 85 LEU A N 1
ATOM 680 C CA . LEU A 1 85 ? 3.612 0.404 6.681 1.00 90.81 85 LEU A CA 1
ATOM 681 C C . LEU A 1 85 ? 3.185 0.755 5.255 1.00 90.81 85 LEU A C 1
ATOM 683 O O . LEU A 1 85 ? 4.027 0.944 4.382 1.00 90.81 85 LEU A O 1
ATOM 687 N N . SER A 1 86 ? 1.881 0.907 5.041 1.00 89.75 86 SER A N 1
ATOM 688 C CA . SER A 1 86 ? 1.328 1.294 3.746 1.00 89.75 86 SER A CA 1
ATOM 689 C C . SER A 1 86 ? 1.768 2.703 3.343 1.00 89.75 86 SER A C 1
ATOM 691 O O . SER A 1 86 ? 2.138 2.917 2.190 1.00 89.75 86 SER A O 1
ATOM 693 N N . ALA A 1 87 ? 1.819 3.643 4.293 1.00 90.00 87 ALA A N 1
ATOM 694 C CA . ALA A 1 87 ? 2.375 4.973 4.060 1.00 90.00 87 ALA A CA 1
ATOM 695 C C . ALA A 1 87 ? 3.859 4.908 3.663 1.00 90.00 87 ALA A C 1
ATOM 697 O O . ALA A 1 87 ? 4.253 5.532 2.684 1.00 90.00 87 ALA A O 1
ATOM 698 N N . ILE A 1 88 ? 4.675 4.102 4.352 1.00 91.69 88 ILE A N 1
ATOM 699 C CA . ILE A 1 88 ? 6.095 3.913 4.002 1.00 91.69 88 ILE A CA 1
ATOM 700 C C . ILE A 1 88 ? 6.239 3.368 2.575 1.00 91.69 88 ILE A C 1
ATOM 702 O O . ILE A 1 88 ? 7.085 3.842 1.816 1.00 91.69 88 ILE A O 1
ATOM 706 N N . SER A 1 89 ? 5.401 2.408 2.180 1.00 89.38 89 SER A N 1
ATOM 707 C CA . SER A 1 89 ? 5.420 1.858 0.823 1.00 89.38 89 SER A CA 1
ATOM 708 C C . SER A 1 89 ? 5.023 2.880 -0.241 1.00 89.38 89 SER A C 1
ATOM 710 O O . SER A 1 89 ? 5.662 2.910 -1.292 1.00 89.38 89 SER A O 1
ATOM 712 N N . PHE A 1 90 ? 4.046 3.753 0.026 1.00 88.81 90 PHE A N 1
ATOM 713 C CA . PHE A 1 90 ? 3.728 4.872 -0.869 1.00 88.81 90 PHE A CA 1
ATOM 714 C C . PHE A 1 90 ? 4.864 5.898 -0.942 1.00 88.81 90 PHE A C 1
ATOM 716 O O . PHE A 1 90 ? 5.175 6.363 -2.031 1.00 88.81 90 PHE A O 1
ATOM 723 N N . THR A 1 91 ? 5.554 6.198 0.163 1.00 88.69 91 THR A N 1
ATOM 724 C CA . THR A 1 91 ? 6.740 7.075 0.146 1.00 88.69 91 THR A CA 1
ATOM 725 C C . THR A 1 91 ? 7.850 6.486 -0.720 1.00 88.69 91 THR A C 1
ATOM 727 O O . THR A 1 91 ? 8.462 7.186 -1.528 1.00 88.69 91 THR A O 1
ATOM 730 N N . ALA A 1 92 ? 8.099 5.183 -0.583 1.00 87.81 92 ALA A N 1
ATOM 731 C CA . ALA A 1 92 ? 9.088 4.485 -1.389 1.00 87.81 92 ALA A CA 1
ATOM 732 C C . ALA A 1 92 ? 8.687 4.470 -2.878 1.00 87.81 92 ALA A C 1
ATOM 734 O O . ALA A 1 92 ? 9.542 4.655 -3.745 1.00 87.81 92 ALA A O 1
ATOM 735 N N . LEU A 1 93 ? 7.394 4.307 -3.180 1.00 85.12 93 LEU A N 1
ATOM 736 C CA . LEU A 1 93 ? 6.878 4.372 -4.547 1.00 85.12 93 LEU A CA 1
ATOM 737 C C . LEU A 1 93 ? 6.994 5.783 -5.138 1.00 85.12 93 LEU A C 1
ATOM 739 O O . LEU A 1 93 ? 7.451 5.912 -6.271 1.00 85.12 93 LEU A O 1
ATOM 743 N N . ALA A 1 94 ? 6.695 6.824 -4.358 1.00 86.50 94 ALA A N 1
ATOM 744 C CA . ALA A 1 94 ? 6.863 8.217 -4.760 1.00 86.50 94 ALA A CA 1
ATOM 745 C C . ALA A 1 94 ? 8.323 8.505 -5.139 1.00 86.50 94 ALA A C 1
ATOM 747 O O . ALA A 1 94 ? 8.597 9.086 -6.189 1.00 86.50 94 ALA A O 1
ATOM 748 N N . ALA A 1 95 ? 9.274 8.033 -4.327 1.00 85.50 95 ALA A N 1
ATOM 749 C CA . ALA A 1 95 ?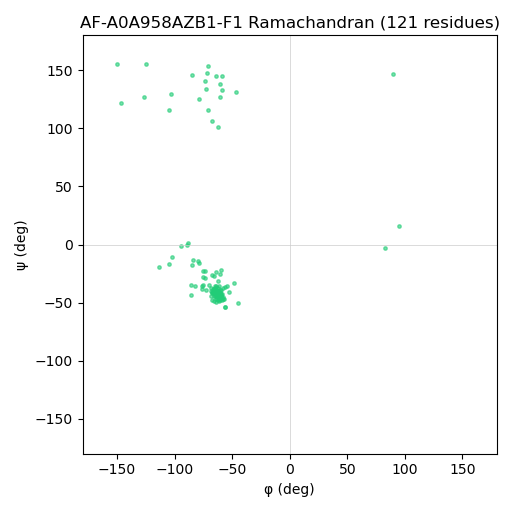 10.703 8.165 -4.608 1.00 85.50 95 ALA A CA 1
ATOM 750 C C . ALA A 1 95 ? 11.133 7.397 -5.874 1.00 85.50 95 ALA A C 1
ATOM 752 O O . ALA A 1 95 ? 11.986 7.865 -6.633 1.00 85.50 95 ALA A O 1
ATOM 753 N N . ALA A 1 96 ? 10.528 6.232 -6.121 1.00 83.12 96 ALA A N 1
ATOM 754 C CA . ALA A 1 96 ? 10.783 5.416 -7.306 1.00 83.12 96 ALA A CA 1
ATOM 755 C C . ALA A 1 96 ? 10.049 5.915 -8.567 1.00 83.12 96 ALA A C 1
ATOM 757 O O . ALA A 1 96 ? 10.386 5.485 -9.676 1.00 83.12 96 ALA A O 1
ATOM 758 N N . SER A 1 97 ? 9.068 6.809 -8.421 1.00 82.19 97 SER A N 1
ATOM 759 C CA . SER A 1 97 ? 8.233 7.304 -9.511 1.00 82.19 97 SER A CA 1
ATOM 760 C C . SER A 1 97 ? 8.992 8.271 -10.426 1.00 82.19 97 SER A C 1
ATOM 762 O O . SER A 1 97 ? 9.794 9.111 -10.005 1.00 82.19 97 SER A O 1
ATOM 764 N N . THR A 1 98 ? 8.733 8.141 -11.723 1.00 80.69 98 THR A N 1
ATOM 765 C CA . THR A 1 98 ? 9.253 9.014 -12.787 1.00 80.69 98 THR A CA 1
ATOM 766 C C . THR A 1 98 ? 8.212 10.023 -13.274 1.00 80.69 98 THR A C 1
ATOM 768 O O . THR A 1 98 ? 8.563 10.963 -13.981 1.00 80.69 98 THR A O 1
ATOM 771 N N . SER A 1 99 ? 6.945 9.868 -12.872 1.00 80.81 99 SER A N 1
ATOM 772 C CA . SER A 1 99 ? 5.833 10.736 -13.268 1.00 80.81 99 SER A CA 1
ATOM 773 C C . SER A 1 99 ? 5.459 11.705 -12.149 1.00 80.81 99 SER A C 1
ATOM 775 O O . SER A 1 99 ? 5.197 11.285 -11.020 1.00 80.81 99 SER A O 1
ATOM 777 N N . ALA A 1 100 ? 5.358 12.997 -12.478 1.00 79.81 100 ALA A N 1
ATOM 778 C CA . ALA A 1 100 ? 4.923 14.036 -11.543 1.00 79.81 100 ALA A CA 1
ATOM 779 C C . ALA A 1 100 ? 3.488 13.801 -11.033 1.00 79.81 100 ALA A C 1
ATOM 781 O O . ALA A 1 100 ? 3.197 14.035 -9.861 1.00 79.81 100 ALA A O 1
ATOM 782 N N . THR A 1 101 ? 2.600 13.280 -11.887 1.00 81.25 101 THR A N 1
ATOM 783 C CA . THR A 1 101 ? 1.216 12.960 -11.507 1.00 81.25 101 THR A CA 1
ATOM 784 C C . THR A 1 101 ? 1.168 11.795 -10.522 1.00 81.25 101 THR A C 1
ATOM 786 O O . THR A 1 101 ? 0.471 11.879 -9.516 1.00 81.25 101 THR A O 1
ATOM 789 N N . GLY A 1 102 ? 1.949 10.735 -10.768 1.00 77.94 102 GLY A N 1
ATOM 790 C CA . GLY A 1 102 ? 2.049 9.598 -9.845 1.00 77.94 102 GLY A CA 1
ATOM 791 C C . GLY A 1 102 ? 2.622 10.014 -8.491 1.00 77.94 102 GLY A C 1
ATOM 792 O O . GLY A 1 102 ? 2.065 9.667 -7.458 1.00 77.94 102 GLY A O 1
ATOM 793 N N . PHE A 1 103 ? 3.656 10.860 -8.502 1.00 83.31 103 PHE A N 1
ATOM 794 C CA . PHE A 1 103 ? 4.256 11.407 -7.286 1.00 83.31 103 PHE A CA 1
ATOM 795 C C . PHE A 1 103 ? 3.245 12.163 -6.407 1.00 83.31 103 PHE A C 1
ATOM 797 O O . PHE A 1 103 ? 3.175 11.924 -5.203 1.00 83.31 103 PHE A O 1
ATOM 804 N N . GLY A 1 104 ? 2.431 13.049 -6.994 1.00 84.31 104 GLY A N 1
ATOM 805 C CA . GLY A 1 104 ? 1.426 13.810 -6.242 1.00 84.31 104 GLY A CA 1
ATOM 806 C C . GLY A 1 104 ? 0.340 12.928 -5.615 1.00 84.31 104 GLY A C 1
ATOM 807 O O . GLY A 1 104 ? -0.090 13.175 -4.484 1.00 84.31 104 GLY A O 1
ATOM 808 N N . VAL A 1 105 ? -0.071 11.872 -6.321 1.00 86.44 105 VAL A N 1
ATOM 809 C CA . VAL A 1 105 ? -1.022 10.878 -5.804 1.00 86.44 105 VAL A CA 1
ATOM 810 C C . VAL A 1 105 ? -0.404 10.109 -4.638 1.00 86.44 105 VAL A C 1
ATOM 812 O O . VAL A 1 105 ? -1.013 10.042 -3.571 1.00 86.44 105 VAL A O 1
ATOM 815 N N . ASP A 1 106 ? 0.820 9.605 -4.800 1.00 87.12 106 ASP A N 1
ATOM 816 C CA . ASP A 1 106 ? 1.514 8.846 -3.760 1.00 87.12 106 ASP A CA 1
ATOM 817 C C . ASP A 1 106 ? 1.682 9.679 -2.480 1.00 87.12 106 ASP A C 1
ATOM 819 O O . ASP A 1 106 ? 1.303 9.228 -1.402 1.00 87.12 106 ASP A O 1
ATOM 823 N N . VAL A 1 107 ? 2.147 10.931 -2.588 1.00 87.62 107 VAL A N 1
ATOM 824 C CA . VAL A 1 107 ? 2.314 11.842 -1.437 1.00 87.62 107 VAL A CA 1
ATOM 825 C C . VAL A 1 107 ? 0.989 12.100 -0.717 1.00 87.62 107 VAL A C 1
ATOM 827 O O . VAL A 1 107 ? 0.946 12.126 0.514 1.00 87.62 107 VAL A O 1
ATOM 830 N N . SER A 1 108 ? -0.107 12.245 -1.464 1.00 87.88 108 SER A N 1
ATOM 831 C CA . SER A 1 108 ? -1.438 12.453 -0.884 1.00 87.88 108 SER A CA 1
ATOM 832 C C . SER A 1 108 ? -1.873 11.248 -0.036 1.00 87.88 108 SER A C 1
ATOM 834 O O . SER A 1 108 ? -2.374 11.423 1.078 1.00 87.88 108 SER A O 1
ATOM 836 N N . PHE A 1 109 ? -1.615 10.021 -0.511 1.00 88.69 109 PHE A N 1
ATOM 837 C CA . PHE A 1 109 ? -1.860 8.802 0.268 1.00 88.69 109 PHE A CA 1
ATOM 838 C C . PHE A 1 109 ? -0.91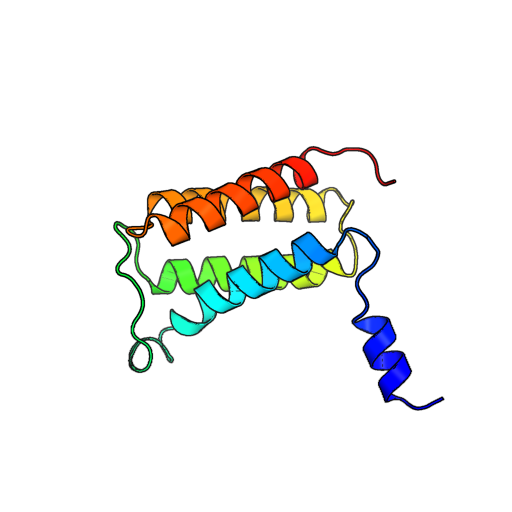6 8.661 1.459 1.00 88.69 109 PHE A C 1
ATOM 840 O O . PHE A 1 109 ? -1.371 8.244 2.523 1.00 88.69 109 PHE A O 1
ATOM 847 N N . VAL A 1 110 ? 0.356 9.053 1.334 1.00 90.50 110 VAL A N 1
ATOM 848 C CA . VAL A 1 110 ? 1.293 9.082 2.470 1.00 90.50 110 VAL A CA 1
ATOM 849 C C . VAL A 1 110 ? 0.733 9.943 3.597 1.00 90.50 110 VAL A C 1
ATOM 851 O O . VAL A 1 110 ? 0.601 9.461 4.720 1.00 90.50 110 VAL A O 1
ATOM 854 N N . VAL A 1 111 ? 0.354 11.190 3.307 1.00 88.88 111 VAL A N 1
ATOM 855 C CA . VAL A 1 111 ? -0.159 12.122 4.324 1.00 88.88 111 VAL A CA 1
ATOM 856 C C . VAL A 1 111 ? -1.438 11.583 4.961 1.00 88.88 111 VAL A C 1
ATOM 858 O O . VAL A 1 111 ? -1.552 11.559 6.187 1.00 88.88 111 VAL A O 1
ATOM 861 N N . ALA A 1 112 ? -2.379 11.094 4.150 1.00 86.62 112 ALA A N 1
ATOM 862 C CA . ALA A 1 112 ? -3.652 10.588 4.647 1.00 86.62 112 ALA A CA 1
ATOM 863 C C . ALA A 1 112 ? -3.488 9.332 5.528 1.00 86.62 112 ALA A C 1
ATOM 865 O O . ALA A 1 112 ? -4.114 9.228 6.584 1.00 86.62 112 ALA A O 1
ATOM 866 N N . LEU A 1 113 ? -2.609 8.402 5.143 1.00 85.38 113 LEU A N 1
ATOM 867 C CA . LEU A 1 113 ? -2.346 7.178 5.903 1.00 85.38 113 LEU A CA 1
ATOM 868 C C . LEU A 1 113 ? -1.494 7.422 7.151 1.00 85.38 113 LEU A C 1
ATOM 870 O O . LEU A 1 113 ? -1.728 6.778 8.173 1.00 85.38 113 LEU A O 1
ATOM 874 N N . MET A 1 114 ? -0.542 8.360 7.109 1.00 86.88 114 MET A N 1
ATOM 875 C CA . MET A 1 114 ? 0.200 8.779 8.304 1.00 86.88 114 MET A CA 1
ATOM 876 C C . MET A 1 114 ? -0.719 9.459 9.316 1.00 86.88 114 MET A C 1
ATOM 878 O O . MET A 1 114 ? -0.629 9.169 10.509 1.00 86.88 114 MET A O 1
ATOM 882 N N . TRP A 1 115 ? -1.637 10.310 8.853 1.00 85.94 115 TRP A N 1
ATOM 883 C CA . TRP A 1 115 ? -2.663 10.904 9.707 1.00 85.94 115 TRP A CA 1
ATOM 884 C C . TRP A 1 115 ? -3.547 9.828 10.348 1.00 85.94 115 TRP A C 1
ATOM 886 O O . TRP A 1 115 ? -3.790 9.841 11.557 1.00 85.94 115 TRP A O 1
ATOM 896 N N . GLU A 1 116 ? -3.978 8.836 9.569 1.00 81.88 116 GLU A N 1
ATOM 897 C CA . GLU A 1 116 ? -4.768 7.723 10.091 1.00 81.88 116 GLU A CA 1
ATOM 898 C C . GLU A 1 116 ? -3.980 6.848 11.086 1.00 81.88 116 GLU A C 1
ATOM 900 O O . GLU A 1 116 ? -4.520 6.399 12.096 1.00 81.88 116 GLU A O 1
ATOM 905 N N . ALA A 1 117 ? -2.686 6.625 10.853 1.00 82.75 117 ALA A N 1
ATOM 906 C CA . ALA A 1 117 ? -1.835 5.904 11.795 1.00 82.75 117 ALA A CA 1
ATOM 907 C C . ALA A 1 117 ? -1.651 6.691 13.109 1.00 82.75 117 ALA A C 1
ATOM 909 O O . ALA A 1 117 ? -1.721 6.110 14.199 1.00 82.75 117 ALA A O 1
ATOM 910 N N . GLY A 1 118 ? -1.469 8.013 13.017 1.00 78.00 118 GLY A N 1
ATOM 911 C CA . GLY A 1 118 ? -1.220 8.912 14.147 1.00 78.00 118 GLY A CA 1
ATOM 912 C C . GLY A 1 118 ? -2.449 9.235 15.001 1.00 78.00 118 GLY A C 1
ATOM 913 O O . GLY A 1 118 ? -2.320 9.450 16.206 1.00 78.00 118 GLY A O 1
ATOM 914 N N . THR A 1 119 ? -3.654 9.204 14.434 1.00 75.94 119 THR A N 1
ATOM 915 C CA . THR A 1 119 ? -4.885 9.566 15.158 1.00 75.94 119 THR A CA 1
ATOM 916 C C . THR A 1 119 ? -5.279 8.519 16.206 1.00 75.94 119 THR A C 1
ATOM 918 O O . THR A 1 119 ? -5.579 7.367 15.900 1.00 75.94 119 THR A O 1
ATOM 921 N N . SER A 1 120 ? -5.254 8.916 17.486 1.00 55.56 120 SER A N 1
ATOM 922 C CA . SER A 1 120 ? -5.575 8.059 18.640 1.00 55.56 120 SER A CA 1
ATOM 923 C C . SER A 1 120 ? -7.065 7.943 18.958 1.00 55.56 120 SER A C 1
ATOM 925 O O . SER A 1 120 ? -7.442 7.045 19.707 1.00 55.56 120 SER A O 1
ATOM 927 N N . HIS A 1 121 ? -7.904 8.803 18.383 1.00 49.16 121 HIS A N 1
ATOM 928 C CA . HIS A 1 121 ? -9.331 8.835 18.670 1.00 49.16 121 HIS A CA 1
ATOM 929 C C . HIS A 1 121 ? -10.135 8.226 17.525 1.00 49.16 121 HIS A C 1
ATOM 931 O O . HIS A 1 121 ? -10.164 8.745 16.411 1.00 49.16 121 HIS A O 1
ATOM 937 N N . GLY A 1 122 ? -10.806 7.115 17.831 1.00 49.06 122 GLY A N 1
ATOM 938 C CA . GLY A 1 122 ? -12.037 6.778 17.139 1.00 49.06 122 GLY A CA 1
ATOM 939 C C . GLY A 1 122 ? -13.084 7.807 17.531 1.00 49.06 122 GLY A C 1
ATOM 940 O O . GLY A 1 122 ? -13.551 7.775 18.665 1.00 49.06 122 GLY A O 1
ATOM 941 N N . ASN A 1 123 ? -13.400 8.715 16.613 1.00 40.16 123 ASN A N 1
ATOM 942 C CA . ASN A 1 123 ? -14.752 9.255 16.555 1.00 40.16 123 ASN A CA 1
ATOM 943 C C . ASN A 1 123 ? -15.638 8.227 15.851 1.00 40.16 123 ASN A C 1
ATOM 945 O O . ASN A 1 123 ? -15.179 7.676 14.819 1.00 40.16 123 ASN A O 1
#

Nearest PDB structures (foldseek):
  1u89-assembly1_A  TM=3.636E-01  e=4.047E+00  Mus musculus

Radius of gyration: 15.57 Å; Cα contacts (8 Å, |Δi|>4): 127; chains: 1; bounding box: 50×28×40 Å

Foldseek 3Di:
DDPVVVVVVLVPFDPPLVLLLVLLVVLQVQQVCLDPVNVVPDDDDQWQDDRSNVSNVLSNVLSVVSVVCRNPVCLPLSVLVSLQSSLVSLVVRLNRDPDPVSNVVSVVSNVSSPCSSPDNDDD

Mean predicted aligned error: 8.45 Å

Solvent-accessible surface area (backbone atoms only — not comparable to full-atom values): 6622 Å² total; per-residue (Å²): 136,60,72,66,60,57,52,52,58,68,68,52,59,56,90,85,27,57,63,39,46,51,51,15,51,50,28,33,67,65,6,55,52,31,31,87,90,38,42,90,80,51,95,72,84,71,57,78,60,79,61,59,50,61,53,11,53,54,28,36,54,47,15,51,51,33,47,54,20,39,78,54,49,50,88,37,72,69,32,22,50,51,30,40,54,48,17,51,52,28,50,54,46,32,73,23,46,76,45,72,69,57,26,55,52,25,52,52,49,21,54,54,26,42,50,59,36,67,56,87,72,86,127

Sequence (123 aa):
MTYLSRFWRRIRVKEGAELRLLAAMIMLSVGVPRLPFIHDTVLFSAQKFGQPQAWAYVFIALGLLMLITCWRGRLTPFGRTIAGLSAISFTALAAASTSATGFGVDVSFVVALMWEAGTSHGN

Secondary structure (DSSP, 8-state):
--HHHHHHHHHSPPTT-HHHHHHHHHHHHHHGGGSTTTTTTS--PPPSSS-HHHHHHHHHHHHHHHHHHHHS-TTSHHHHHHHHHHHHHHHHHHHH---HHHHHHHHHHHHHHHHHHH-----

pLDDT: mean 78.05, std 12.12, range [40.16, 91.69]